Protein AF-A0A3B5LLH4-F1 (afdb_monomer_lite)

InterPro domains:
  IPR000922 D-galactoside/L-rhamnose binding SUEL lectin domain [PF02140] (5-72)
  IPR043159 D-galactoside/L-rhamnose binding SUEL lectin domain superfamily [G3DSA:2.60.120.740] (3-84)

pLDDT: mean 70.05, std 15.38, range [32.75, 85.44]

Secondary structure (DSSP, 8-state):
-------EEEEEEEESSSSTT-TTS-GGGG---SEEEE-THHHHHHTT-S-------HHHH--S-TTS-----SSS---TT-EEEEEE---

Sequence (91 aa):
VFDSDIFVISATYGRSNRMTCSVGIPAEQTKNTDCATKAESVFQKCEGRSTCNVFASSSVFGDPCVGTYKSVVNKYFVYKYFCLVIYQLFL

Foldseek 3Di:
DDLQAWDFPWKKKFAQAQPVQCVVPDSVLSVDNQQIDTLVVCCVQRGGHSDGDDDRFCVRRNGSDVPRDQDDDDPGRDRSRIDMDTDTDDD

Organism: NCBI:txid32473

Structure (mmCIF, N/CA/C/O backbone):
data_AF-A0A3B5LLH4-F1
#
_entry.id   AF-A0A3B5LLH4-F1
#
loop_
_atom_site.group_PDB
_atom_site.id
_atom_site.type_symbol
_atom_site.label_atom_id
_atom_site.label_alt_id
_atom_site.label_comp_id
_atom_site.label_asym_id
_atom_site.label_entity_id
_atom_site.label_seq_id
_atom_site.pdbx_PDB_ins_code
_atom_site.Cartn_x
_atom_site.Cartn_y
_atom_site.Cartn_z
_atom_site.occupancy
_atom_site.B_iso_or_equiv
_atom_site.auth_seq_id
_atom_site.auth_comp_id
_atom_site.auth_asym_id
_atom_site.auth_atom_id
_atom_site.pdbx_PDB_model_num
ATOM 1 N N . VAL A 1 1 ? -12.625 -2.875 30.568 1.00 43.84 1 VAL A N 1
ATOM 2 C CA . VAL A 1 1 ? -12.812 -3.412 29.205 1.00 43.84 1 VAL A CA 1
ATOM 3 C C . VAL A 1 1 ? -12.561 -2.247 28.272 1.00 43.84 1 VAL A C 1
ATOM 5 O O . VAL A 1 1 ? -13.432 -1.401 28.153 1.00 43.84 1 VAL A O 1
ATOM 8 N N . PHE A 1 2 ? -11.333 -2.102 27.781 1.00 50.78 2 PHE A N 1
ATOM 9 C CA . PHE A 1 2 ? -11.015 -1.121 26.745 1.00 50.78 2 PHE A CA 1
ATOM 10 C C . PHE A 1 2 ? -10.961 -1.933 25.460 1.00 50.78 2 PHE A C 1
ATOM 12 O O . PHE A 1 2 ? -10.045 -2.740 25.301 1.00 50.78 2 PHE A O 1
ATOM 19 N N . ASP A 1 3 ? -12.002 -1.841 24.636 1.00 55.94 3 ASP A N 1
ATOM 20 C CA . ASP A 1 3 ? -11.940 -2.394 23.287 1.00 55.94 3 ASP A CA 1
ATOM 21 C C . ASP A 1 3 ? -10.853 -1.588 22.572 1.00 55.94 3 ASP A C 1
ATOM 23 O O . ASP A 1 3 ? -10.907 -0.360 22.507 1.00 55.94 3 ASP A O 1
ATOM 27 N N . SER A 1 4 ? -9.774 -2.257 22.177 1.00 58.19 4 SER A N 1
ATOM 28 C CA . SER A 1 4 ? -8.686 -1.651 21.418 1.00 58.19 4 SER A CA 1
ATOM 29 C C . SER A 1 4 ? -9.166 -1.453 19.987 1.00 58.19 4 SER A C 1
ATOM 31 O O . SER A 1 4 ? -8.790 -2.210 19.093 1.00 58.19 4 SER A O 1
ATOM 33 N N . ASP A 1 5 ? -10.059 -0.489 19.801 1.00 74.75 5 ASP A N 1
ATOM 34 C CA . ASP A 1 5 ? -10.670 -0.175 18.522 1.00 74.75 5 ASP A CA 1
ATOM 35 C C . ASP A 1 5 ? -9.598 0.290 17.529 1.00 74.75 5 ASP A C 1
ATOM 37 O O . ASP A 1 5 ? -8.808 1.200 17.793 1.00 74.75 5 ASP A O 1
ATOM 41 N N . ILE A 1 6 ? -9.536 -0.363 16.368 1.00 77.00 6 ILE A N 1
ATOM 42 C CA . ILE A 1 6 ? -8.666 0.052 15.272 1.00 77.00 6 ILE A CA 1
ATOM 43 C C . ILE A 1 6 ? -9.208 1.370 14.715 1.00 77.00 6 ILE A C 1
ATOM 45 O O . ILE A 1 6 ? -10.326 1.420 14.202 1.00 77.00 6 ILE A O 1
ATOM 49 N N . PHE A 1 7 ? -8.376 2.408 14.769 1.00 80.38 7 PHE A N 1
ATOM 50 C CA . PHE A 1 7 ? -8.619 3.687 14.110 1.00 80.38 7 PHE A CA 1
ATOM 51 C C . PHE A 1 7 ? -7.735 3.799 12.865 1.00 80.38 7 PHE A C 1
ATOM 53 O O . PHE A 1 7 ? -6.503 3.826 12.966 1.00 80.38 7 PHE A O 1
ATOM 60 N N . VAL A 1 8 ? -8.344 3.828 11.681 1.00 79.75 8 VAL A N 1
ATOM 61 C CA . VAL A 1 8 ? -7.639 3.860 10.396 1.00 79.75 8 VAL A CA 1
ATOM 62 C C . VAL A 1 8 ? -7.470 5.310 9.945 1.00 79.75 8 VAL A C 1
ATOM 64 O O . VAL A 1 8 ? -8.372 5.900 9.360 1.00 79.75 8 VAL A O 1
ATOM 67 N N . ILE A 1 9 ? -6.277 5.882 10.136 1.00 82.62 9 ILE A N 1
ATOM 68 C CA . ILE A 1 9 ? -5.975 7.241 9.642 1.00 82.62 9 ILE A CA 1
ATOM 6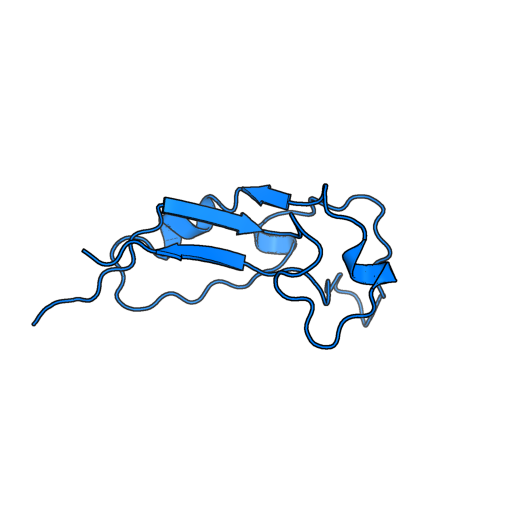9 C C . ILE A 1 9 ? -5.813 7.237 8.121 1.00 82.62 9 ILE A C 1
ATOM 71 O O . ILE A 1 9 ? -6.329 8.086 7.397 1.00 82.62 9 ILE A O 1
ATOM 75 N N . SER A 1 10 ? -5.026 6.288 7.626 1.00 80.50 10 SER A N 1
ATOM 76 C CA . SER A 1 10 ? -4.841 6.068 6.201 1.00 80.50 10 SER A CA 1
ATOM 77 C C . SER A 1 10 ? -4.349 4.652 5.959 1.00 80.50 10 SER A C 1
ATOM 79 O O . SER A 1 10 ? -3.710 4.032 6.815 1.00 80.50 10 SER A O 1
ATOM 81 N N . ALA A 1 11 ? -4.657 4.148 4.771 1.00 82.94 11 ALA A N 1
ATOM 82 C CA . ALA A 1 11 ? -4.173 2.870 4.305 1.00 82.94 11 ALA A CA 1
ATOM 83 C C . ALA A 1 11 ? -3.713 3.008 2.857 1.00 82.94 11 ALA A C 1
ATOM 85 O O . ALA A 1 11 ? -4.385 3.639 2.035 1.00 82.94 11 ALA A O 1
ATOM 86 N N . THR A 1 12 ? -2.562 2.422 2.542 1.00 83.50 12 THR A N 1
ATOM 87 C CA . THR A 1 12 ? -2.032 2.392 1.176 1.00 83.50 12 THR A CA 1
ATOM 88 C C . THR A 1 12 ? -1.758 0.961 0.755 1.00 83.50 12 THR A C 1
ATOM 90 O O . THR A 1 12 ? -1.281 0.147 1.547 1.00 83.50 12 THR A O 1
ATOM 93 N N . TYR A 1 13 ? -2.093 0.656 -0.495 1.00 82.56 13 TYR A N 1
ATOM 94 C CA . TYR A 1 13 ? -1.803 -0.614 -1.137 1.00 82.56 13 TYR A CA 1
ATOM 95 C C . TYR A 1 13 ? -0.786 -0.384 -2.246 1.00 82.56 13 TYR A C 1
ATOM 97 O O . TYR A 1 13 ? -1.017 0.423 -3.149 1.00 82.56 13 TYR A O 1
ATOM 105 N N . GLY A 1 14 ? 0.345 -1.081 -2.168 1.00 80.62 14 GLY A N 1
ATOM 106 C CA . GLY A 1 14 ? 1.407 -0.967 -3.155 1.00 80.62 14 GLY A CA 1
ATOM 107 C C . GLY A 1 14 ? 2.794 -0.852 -2.530 1.00 80.62 14 GLY A C 1
ATOM 108 O O . GLY A 1 14 ? 3.107 -1.512 -1.538 1.00 80.62 14 GLY A O 1
ATOM 109 N N . ARG A 1 15 ? 3.623 -0.007 -3.136 1.00 82.81 15 ARG A N 1
ATOM 110 C CA . ARG A 1 15 ? 4.972 0.380 -2.748 1.00 82.81 15 ARG A CA 1
ATOM 111 C C . ARG A 1 15 ? 5.162 1.882 -2.977 1.00 82.81 15 ARG A C 1
ATOM 113 O O . ARG A 1 15 ? 5.239 2.326 -4.114 1.00 82.81 15 ARG A O 1
ATOM 120 N N . SER A 1 16 ? 5.291 2.628 -1.881 1.00 83.50 16 SER A N 1
ATOM 121 C CA . SER A 1 16 ? 5.628 4.062 -1.867 1.00 83.50 16 SER A CA 1
ATOM 122 C C . SER A 1 16 ? 7.103 4.336 -1.545 1.00 83.50 16 SER A C 1
ATOM 124 O O . SER A 1 16 ? 7.578 5.459 -1.675 1.00 83.50 16 SER A O 1
ATOM 126 N N . ASN A 1 17 ? 7.850 3.321 -1.094 1.00 83.75 17 ASN A N 1
ATOM 127 C CA . ASN A 1 17 ? 9.279 3.422 -0.806 1.00 83.75 17 ASN A CA 1
ATOM 128 C C . ASN A 1 17 ? 9.980 2.048 -0.922 1.00 83.75 17 ASN A C 1
ATOM 130 O O . ASN A 1 17 ? 9.343 0.993 -1.007 1.00 83.75 17 ASN A O 1
ATOM 134 N N . ARG A 1 18 ? 11.318 2.044 -0.922 1.00 81.62 18 ARG A N 1
ATOM 135 C CA . ARG A 1 18 ? 12.118 0.822 -1.137 1.00 81.62 18 ARG A CA 1
ATOM 136 C C . ARG A 1 18 ? 12.279 -0.071 0.094 1.00 81.62 18 ARG A C 1
ATOM 138 O O . ARG A 1 18 ? 12.748 -1.196 -0.044 1.00 81.62 18 ARG A O 1
ATOM 145 N N . MET A 1 19 ? 11.953 0.432 1.281 1.00 82.38 19 MET A N 1
ATOM 146 C CA . MET A 1 19 ? 12.319 -0.173 2.567 1.00 82.38 19 MET A CA 1
ATOM 147 C C . MET A 1 19 ? 11.139 -0.872 3.244 1.00 82.38 19 MET A C 1
ATOM 149 O O . MET A 1 19 ? 11.288 -1.914 3.874 1.00 82.38 19 MET A O 1
ATOM 153 N N . THR A 1 20 ? 9.938 -0.331 3.081 1.00 79.94 20 THR A N 1
ATOM 154 C CA . THR A 1 20 ? 8.713 -0.926 3.592 1.00 79.94 20 THR A CA 1
ATOM 155 C C . THR A 1 20 ? 8.456 -2.248 2.878 1.00 79.94 20 THR A C 1
ATOM 157 O O . THR A 1 20 ? 8.445 -2.321 1.643 1.00 79.94 20 THR A O 1
ATOM 160 N N . CYS A 1 21 ? 8.284 -3.303 3.679 1.00 75.19 21 CYS A N 1
ATOM 161 C CA . CYS A 1 21 ? 8.046 -4.673 3.229 1.00 75.19 21 CYS A CA 1
ATOM 162 C C . CYS A 1 21 ? 9.031 -5.104 2.121 1.00 75.19 21 CYS A C 1
ATOM 164 O O . CYS A 1 21 ? 8.629 -5.571 1.055 1.00 75.19 21 CYS A O 1
ATOM 166 N N . SER A 1 22 ? 10.329 -4.859 2.345 1.00 76.94 22 SER A N 1
ATOM 167 C CA . SER A 1 22 ? 11.427 -5.236 1.440 1.00 76.94 22 SER A CA 1
ATOM 168 C C . SER A 1 22 ? 12.268 -6.416 1.938 1.00 76.94 22 SER A C 1
ATOM 170 O O . SER A 1 22 ? 13.139 -6.895 1.213 1.00 76.94 22 SER A O 1
ATOM 172 N N . VAL A 1 23 ? 12.022 -6.901 3.160 1.00 81.06 23 VAL A N 1
ATOM 173 C CA . VAL A 1 23 ? 12.769 -8.018 3.756 1.00 81.06 23 VAL A CA 1
ATOM 174 C C . VAL A 1 23 ? 12.622 -9.261 2.876 1.00 81.06 23 VAL A C 1
ATOM 176 O O . VAL A 1 23 ? 11.512 -9.705 2.594 1.00 81.06 23 VAL A O 1
ATOM 179 N N . GLY A 1 24 ? 13.750 -9.813 2.419 1.00 76.44 24 GLY A N 1
ATOM 180 C CA . GLY A 1 24 ? 13.775 -10.976 1.526 1.00 76.44 24 GLY A CA 1
ATOM 181 C C . GLY A 1 24 ? 13.407 -10.681 0.064 1.00 76.44 24 GLY A C 1
ATOM 182 O O . GLY A 1 24 ? 13.234 -11.622 -0.712 1.00 76.44 24 GLY A O 1
ATOM 183 N N . ILE A 1 25 ? 13.294 -9.405 -0.329 1.00 75.81 25 ILE A N 1
ATOM 184 C CA . ILE A 1 25 ? 12.993 -8.981 -1.703 1.00 75.81 25 ILE A CA 1
ATOM 185 C C . ILE A 1 25 ? 14.242 -8.354 -2.352 1.00 75.81 25 ILE A C 1
ATOM 187 O O . ILE A 1 25 ? 14.862 -7.474 -1.753 1.00 75.81 25 ILE A O 1
ATOM 191 N N . PRO A 1 26 ? 14.621 -8.759 -3.582 1.00 79.62 26 PRO A N 1
ATOM 192 C CA . PRO A 1 26 ? 15.733 -8.146 -4.309 1.00 79.62 26 PRO A CA 1
ATOM 193 C C . PRO A 1 26 ? 15.532 -6.643 -4.546 1.00 79.62 26 PRO A C 1
ATOM 195 O O . PRO A 1 26 ? 14.429 -6.208 -4.879 1.00 79.62 26 PRO A O 1
ATOM 198 N N . ALA A 1 27 ? 16.613 -5.860 -4.467 1.00 78.88 27 ALA A N 1
ATOM 199 C CA . ALA A 1 27 ? 16.570 -4.399 -4.607 1.00 78.88 27 ALA A CA 1
ATOM 200 C C . ALA A 1 27 ? 15.971 -3.918 -5.945 1.00 78.88 27 ALA A C 1
ATOM 202 O O . ALA A 1 27 ? 15.259 -2.916 -5.985 1.00 78.88 27 ALA A O 1
ATOM 203 N N . GLU A 1 28 ? 16.180 -4.663 -7.033 1.00 77.06 28 GLU A N 1
ATOM 204 C CA . GLU A 1 28 ? 15.581 -4.344 -8.337 1.00 77.06 28 GLU A CA 1
ATOM 205 C C . GLU A 1 28 ? 14.047 -4.432 -8.318 1.00 77.06 28 GLU A C 1
ATOM 207 O O . GLU A 1 28 ? 13.370 -3.664 -8.996 1.00 77.06 28 GLU A O 1
ATOM 212 N N . GLN A 1 29 ? 13.479 -5.314 -7.489 1.00 72.00 29 GLN A N 1
ATOM 213 C CA . GLN A 1 29 ? 12.027 -5.465 -7.346 1.00 72.00 29 GLN A CA 1
ATOM 214 C C . GLN A 1 29 ? 11.415 -4.443 -6.378 1.00 72.00 29 GLN A C 1
ATOM 216 O O . GLN A 1 29 ? 10.199 -4.262 -6.369 1.00 72.00 29 GLN A O 1
ATOM 221 N N . THR A 1 30 ? 12.229 -3.743 -5.580 1.00 75.56 30 THR A N 1
ATOM 222 C CA . THR A 1 30 ? 11.770 -2.661 -4.693 1.00 75.56 30 THR A CA 1
ATOM 223 C C . THR A 1 30 ? 12.011 -1.270 -5.273 1.00 75.56 30 THR A C 1
ATOM 225 O O . THR A 1 30 ? 11.661 -0.277 -4.640 1.00 75.56 30 THR A O 1
ATOM 228 N N . LYS A 1 31 ? 12.574 -1.179 -6.486 1.00 78.50 31 LYS A N 1
ATOM 229 C CA . LYS A 1 31 ? 12.967 0.078 -7.132 1.00 78.50 31 LYS A CA 1
ATOM 230 C C . LYS A 1 31 ? 11.788 0.980 -7.495 1.00 78.50 31 LYS A C 1
ATOM 232 O O . LYS A 1 31 ? 11.933 2.196 -7.385 1.00 78.50 31 LYS A O 1
ATOM 237 N N . ASN A 1 32 ? 10.664 0.398 -7.920 1.00 77.50 32 ASN A N 1
ATOM 238 C CA . ASN A 1 32 ? 9.464 1.147 -8.286 1.00 77.50 32 ASN A CA 1
ATOM 239 C C . ASN A 1 32 ? 8.715 1.601 -7.024 1.00 77.50 32 ASN A C 1
ATOM 241 O O . ASN A 1 32 ? 8.062 0.796 -6.361 1.00 77.50 32 ASN A O 1
ATOM 245 N N . THR A 1 33 ? 8.849 2.882 -6.692 1.00 82.00 33 THR A N 1
ATOM 246 C CA . THR A 1 33 ? 8.212 3.520 -5.532 1.00 82.00 33 THR A CA 1
ATOM 247 C C . THR A 1 33 ? 7.015 4.388 -5.903 1.00 82.00 33 THR A C 1
ATOM 249 O O . THR A 1 33 ? 6.310 4.842 -5.012 1.00 82.00 33 THR A O 1
ATOM 252 N N . ASP A 1 34 ? 6.752 4.581 -7.195 1.00 83.12 34 ASP A N 1
ATOM 253 C CA . ASP A 1 34 ? 5.610 5.354 -7.701 1.00 83.12 34 ASP A CA 1
ATOM 254 C C . ASP A 1 34 ? 4.419 4.434 -7.981 1.00 83.12 34 ASP A C 1
ATOM 256 O O . ASP A 1 34 ? 3.692 4.574 -8.960 1.00 83.12 34 ASP A O 1
ATOM 260 N N . CYS A 1 35 ? 4.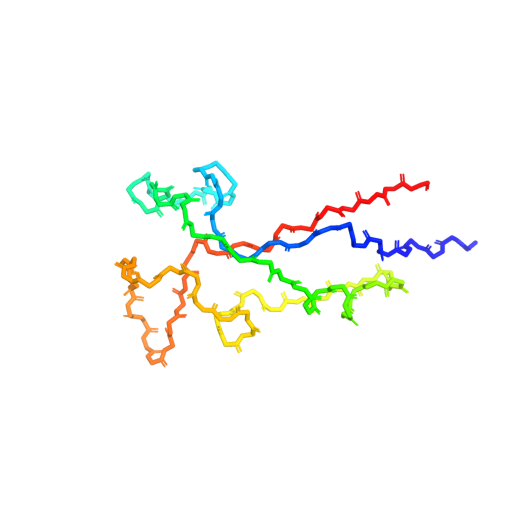243 3.432 -7.122 1.00 81.25 35 CYS A N 1
ATOM 261 C CA . CYS A 1 35 ? 3.223 2.417 -7.278 1.00 81.25 35 CYS A CA 1
ATOM 262 C C . CYS A 1 35 ? 2.488 2.204 -5.963 1.00 81.25 35 CYS A C 1
ATOM 264 O O . CYS A 1 35 ? 2.595 1.167 -5.318 1.00 81.25 35 CYS A O 1
ATOM 266 N N . ALA A 1 36 ? 1.717 3.191 -5.539 1.00 83.06 36 ALA A N 1
ATOM 267 C CA . ALA A 1 36 ? 0.829 3.041 -4.402 1.00 83.06 36 ALA A CA 1
ATOM 268 C C . ALA A 1 36 ? -0.519 3.674 -4.720 1.00 83.06 36 ALA A C 1
ATOM 270 O O . ALA A 1 36 ? -0.592 4.724 -5.351 1.00 83.06 36 ALA A O 1
ATOM 271 N N . THR A 1 37 ? -1.587 3.034 -4.258 1.00 84.94 37 THR A N 1
ATOM 272 C CA . THR A 1 37 ? -2.937 3.593 -4.276 1.00 84.94 37 THR A CA 1
ATOM 273 C C . THR A 1 37 ? -3.499 3.648 -2.863 1.00 84.94 37 THR A C 1
ATOM 275 O O . THR A 1 37 ? -3.052 2.924 -1.966 1.00 84.94 37 THR A O 1
ATOM 278 N N . LYS A 1 38 ? -4.486 4.518 -2.650 1.00 85.31 38 LYS A N 1
ATOM 279 C CA . LYS A 1 38 ? -5.222 4.575 -1.388 1.00 85.31 38 LYS A CA 1
ATOM 280 C C . LYS A 1 38 ? -6.087 3.326 -1.252 1.00 85.31 38 LYS A C 1
ATOM 282 O O . LYS A 1 38 ? -6.818 2.952 -2.162 1.00 85.31 38 LYS A O 1
ATOM 287 N N . ALA A 1 39 ? -6.012 2.692 -0.091 1.00 85.44 39 ALA A N 1
ATOM 288 C CA . ALA A 1 39 ? -6.758 1.491 0.248 1.00 85.44 39 ALA A CA 1
ATOM 289 C C . ALA A 1 39 ? -8.003 1.856 1.075 1.00 85.44 39 ALA A C 1
ATOM 291 O O . ALA A 1 39 ? -8.157 1.417 2.212 1.00 85.44 39 ALA A O 1
ATOM 292 N N . GLU A 1 40 ? -8.889 2.689 0.521 1.00 83.19 40 GLU A N 1
ATOM 293 C CA . GLU A 1 40 ? -10.030 3.279 1.250 1.00 83.19 40 GLU A CA 1
ATOM 294 C C . GLU A 1 40 ? -10.992 2.229 1.829 1.00 83.19 40 GLU A C 1
ATOM 296 O O . GLU A 1 40 ? -11.547 2.411 2.911 1.00 83.19 40 GLU A O 1
ATOM 301 N N . SER A 1 41 ? -11.117 1.068 1.179 1.00 83.31 41 SER A N 1
ATOM 302 C CA . SER A 1 41 ? -11.935 -0.045 1.674 1.00 83.31 41 SER A CA 1
ATOM 303 C C . SER A 1 41 ? -11.430 -0.654 2.991 1.00 83.31 41 SER A C 1
ATOM 305 O O . SER A 1 41 ? -12.145 -1.441 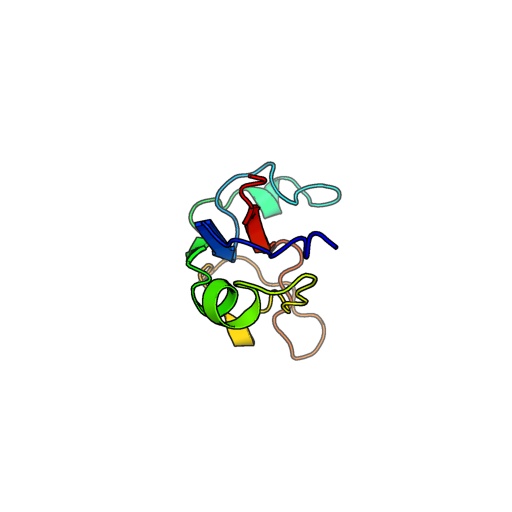3.605 1.00 83.31 41 SER A O 1
ATOM 307 N N . VAL A 1 42 ? -10.206 -0.335 3.430 1.00 84.56 42 VAL A N 1
ATOM 308 C CA . VAL A 1 42 ? -9.676 -0.757 4.739 1.00 84.56 42 VAL A CA 1
ATOM 309 C C . VAL A 1 42 ? -10.389 -0.033 5.867 1.00 84.56 42 VAL A C 1
ATOM 311 O O . VAL A 1 42 ? -10.756 -0.684 6.838 1.00 84.56 42 VAL A O 1
ATOM 314 N N . PHE A 1 43 ? -10.654 1.268 5.714 1.00 84.25 43 PHE A N 1
ATOM 315 C CA . PHE A 1 43 ? -11.410 2.041 6.699 1.00 84.25 43 PHE A CA 1
ATOM 316 C C . PHE A 1 43 ? -12.771 1.382 6.950 1.00 84.25 43 PHE A C 1
ATOM 318 O O . PHE A 1 43 ? -13.076 0.973 8.062 1.00 84.25 43 PHE A O 1
ATOM 325 N N . GLN A 1 44 ? -13.524 1.106 5.882 1.00 85.06 44 GLN A N 1
ATOM 326 C CA . GLN A 1 44 ? -14.837 0.454 5.981 1.00 85.06 44 GLN A CA 1
ATOM 327 C C . GLN A 1 44 ? -14.805 -0.940 6.632 1.00 85.06 44 GLN A C 1
ATOM 329 O O . GLN A 1 44 ? -15.818 -1.399 7.155 1.00 85.06 44 GLN A O 1
ATOM 334 N N . LYS A 1 45 ? -13.672 -1.648 6.563 1.00 82.88 45 LYS A N 1
ATOM 335 C CA . LYS A 1 45 ? -13.541 -3.017 7.081 1.00 82.88 45 LYS A CA 1
ATOM 336 C C . LYS A 1 45 ? -12.996 -3.081 8.501 1.00 82.88 45 LYS A C 1
ATOM 338 O O . LYS A 1 45 ? -13.321 -4.037 9.202 1.00 82.88 45 LYS A O 1
ATOM 343 N N . CYS A 1 46 ? -12.157 -2.126 8.888 1.00 84.62 46 CYS A N 1
ATOM 344 C CA . CYS A 1 46 ? -11.360 -2.209 10.106 1.00 84.62 46 CYS A CA 1
ATOM 345 C C . CYS A 1 46 ? -11.718 -1.164 11.156 1.00 84.62 46 CYS A C 1
ATOM 347 O O . CYS A 1 46 ? -11.457 -1.421 12.325 1.00 84.62 46 CYS A O 1
ATOM 349 N N . GLU A 1 47 ? -12.300 -0.032 10.765 1.00 83.94 47 GLU A N 1
ATOM 350 C CA . GLU A 1 47 ? -12.642 1.043 11.695 1.00 83.94 47 GLU A CA 1
ATOM 351 C C . GLU A 1 47 ? -13.558 0.538 12.821 1.00 83.94 47 GLU A C 1
ATOM 353 O O . GLU A 1 47 ? -14.567 -0.124 12.558 1.00 83.94 47 GLU A O 1
ATOM 358 N N . GLY A 1 48 ? -13.195 0.831 14.074 1.00 79.69 48 GLY A N 1
ATOM 359 C CA . GLY A 1 48 ? -13.984 0.462 15.254 1.00 79.69 48 GLY A CA 1
ATOM 360 C C . GLY A 1 48 ? -14.018 -1.040 15.554 1.00 79.69 48 GLY A C 1
ATOM 361 O O . GLY A 1 48 ? -14.928 -1.510 16.232 1.00 79.69 48 GLY A O 1
ATOM 362 N N . ARG A 1 49 ? -13.087 -1.826 14.997 1.00 81.62 49 ARG A N 1
ATOM 363 C CA . ARG A 1 49 ? -12.938 -3.254 15.319 1.00 81.62 49 ARG A CA 1
ATOM 364 C C . ARG A 1 49 ? -11.688 -3.485 16.148 1.00 81.62 49 ARG A C 1
ATOM 366 O O . ARG A 1 49 ? -10.649 -2.925 15.834 1.00 81.62 49 ARG A O 1
ATOM 373 N N . SER A 1 50 ? -11.734 -4.419 17.090 1.00 79.94 50 SER A N 1
ATOM 374 C CA . SER A 1 50 ? -10.557 -4.842 17.864 1.00 79.94 50 SER A CA 1
ATOM 375 C C . SER A 1 50 ? -9.567 -5.706 17.076 1.00 79.94 50 SER A C 1
ATOM 377 O O . SER A 1 50 ? -8.405 -5.854 17.453 1.00 79.94 50 SER A O 1
ATOM 379 N N . THR A 1 51 ? -9.992 -6.306 15.963 1.00 78.06 51 THR A N 1
ATOM 380 C CA . THR A 1 51 ? -9.119 -7.051 15.045 1.00 78.06 51 THR A CA 1
ATOM 381 C C . THR A 1 51 ? -9.672 -6.971 13.626 1.00 78.06 51 THR A C 1
ATOM 383 O O . THR A 1 51 ? -10.876 -7.127 13.409 1.00 78.06 51 THR A O 1
ATOM 386 N N . CYS A 1 52 ? -8.797 -6.762 12.639 1.00 80.88 52 CYS A N 1
ATOM 387 C CA . CYS A 1 52 ? -9.180 -6.699 11.234 1.00 80.88 52 CYS A CA 1
ATOM 388 C C . CYS A 1 52 ? -8.220 -7.490 10.346 1.00 80.88 52 CYS A C 1
ATOM 390 O O . CYS A 1 52 ? -7.009 -7.295 10.397 1.00 80.88 52 CYS A O 1
ATOM 392 N N . ASN A 1 53 ? -8.781 -8.339 9.483 1.00 78.31 53 ASN A N 1
ATOM 393 C CA . ASN A 1 53 ? -8.035 -9.087 8.478 1.00 78.31 53 ASN A CA 1
ATOM 394 C C . ASN A 1 53 ? -8.431 -8.598 7.085 1.00 78.31 53 ASN A C 1
ATOM 396 O O . ASN A 1 53 ? -9.586 -8.732 6.675 1.00 78.31 53 ASN A O 1
ATOM 400 N N . VAL A 1 54 ? -7.466 -8.055 6.342 1.00 78.25 54 VAL A N 1
ATOM 401 C CA . VAL A 1 54 ? -7.682 -7.578 4.974 1.00 78.25 54 VAL A CA 1
ATOM 402 C C . VAL A 1 54 ? -6.683 -8.233 4.034 1.00 78.25 54 VAL A C 1
ATOM 404 O O . VAL A 1 54 ? -5.473 -8.152 4.229 1.00 78.25 54 VAL A O 1
ATOM 407 N N . PHE A 1 55 ? -7.195 -8.871 2.984 1.00 76.81 55 PHE A N 1
ATOM 408 C CA . PHE A 1 55 ? -6.360 -9.476 1.954 1.00 76.81 55 PHE A CA 1
ATOM 409 C C . PHE A 1 55 ? -5.776 -8.403 1.033 1.00 76.81 55 PHE A C 1
ATOM 411 O O . PHE A 1 55 ? -6.490 -7.797 0.233 1.00 76.81 55 PHE A O 1
ATOM 418 N N . ALA A 1 56 ? -4.462 -8.206 1.124 1.00 73.69 56 ALA A N 1
ATOM 419 C CA . ALA A 1 56 ? -3.691 -7.304 0.274 1.00 73.69 56 ALA A CA 1
ATOM 420 C C . ALA A 1 56 ? -3.528 -7.882 -1.146 1.00 73.69 56 ALA A C 1
ATOM 422 O O . ALA A 1 56 ? -2.477 -8.407 -1.508 1.00 73.69 56 ALA A O 1
ATOM 423 N N . SER A 1 57 ? -4.578 -7.795 -1.966 1.00 74.50 57 SER A N 1
ATOM 424 C CA . SER A 1 57 ? -4.581 -8.308 -3.343 1.00 74.50 57 SER A CA 1
ATOM 425 C C . SER A 1 57 ? -5.080 -7.276 -4.351 1.00 74.50 57 SER A C 1
ATOM 427 O O . SER A 1 57 ? -5.935 -6.444 -4.040 1.00 74.50 57 SER A O 1
ATOM 429 N N . SER A 1 58 ? -4.591 -7.367 -5.589 1.00 74.12 58 SER A N 1
ATOM 430 C CA . SER A 1 58 ? -4.982 -6.447 -6.663 1.00 74.12 58 SER A CA 1
ATOM 431 C C . SER A 1 58 ? -6.430 -6.641 -7.103 1.00 74.12 58 SER A C 1
ATOM 433 O O . SER A 1 58 ? -7.026 -5.737 -7.671 1.00 74.12 58 SER A O 1
ATOM 435 N N . SER A 1 59 ? -7.029 -7.793 -6.797 1.00 74.25 59 SER A N 1
ATOM 436 C CA . SER A 1 59 ? -8.466 -8.018 -6.969 1.00 74.25 59 SER A CA 1
ATOM 437 C C . SER A 1 59 ? -9.315 -7.185 -6.002 1.00 74.25 59 SER A C 1
ATOM 439 O O . SER A 1 59 ? -10.474 -6.926 -6.299 1.00 74.25 59 SER A O 1
ATOM 441 N N . VAL A 1 60 ? -8.756 -6.779 -4.854 1.00 77.25 60 VAL A N 1
ATOM 442 C CA . VAL A 1 60 ? -9.451 -5.977 -3.832 1.00 77.25 60 VAL A CA 1
ATOM 443 C C . VAL A 1 60 ? -9.177 -4.485 -4.013 1.00 77.25 60 VAL A C 1
ATOM 445 O O . VAL A 1 60 ? -10.099 -3.685 -3.907 1.00 77.25 60 VAL A O 1
ATOM 448 N N . PHE A 1 61 ? -7.926 -4.110 -4.290 1.00 79.94 61 PHE A N 1
ATOM 449 C CA . PHE A 1 61 ? -7.483 -2.708 -4.307 1.00 79.94 61 PHE A CA 1
ATOM 450 C C . PHE A 1 61 ? -7.154 -2.161 -5.703 1.00 79.94 61 PHE A C 1
ATOM 452 O O . PHE A 1 61 ? -6.800 -0.991 -5.837 1.00 79.94 61 PHE A O 1
ATOM 459 N N . GLY A 1 62 ? -7.248 -2.992 -6.741 1.00 76.75 62 GLY A N 1
ATOM 460 C CA . GLY A 1 62 ? -6.748 -2.668 -8.073 1.00 76.75 62 GLY A CA 1
ATOM 461 C C . GLY A 1 62 ? -5.230 -2.829 -8.198 1.00 76.75 62 GLY A C 1
ATOM 462 O O . GLY A 1 62 ? -4.530 -3.204 -7.254 1.00 76.75 62 GLY A O 1
ATOM 463 N N . ASP A 1 63 ? -4.716 -2.569 -9.398 1.00 76.00 63 ASP A N 1
ATOM 464 C CA . ASP A 1 63 ? -3.287 -2.627 -9.713 1.00 76.00 63 ASP A CA 1
ATOM 465 C C . ASP A 1 63 ? -2.714 -1.218 -9.941 1.00 76.00 63 ASP A C 1
ATOM 467 O O . ASP A 1 63 ? -2.868 -0.677 -11.037 1.00 76.00 63 ASP A O 1
ATOM 471 N N . PRO A 1 64 ? -2.033 -0.621 -8.945 1.00 73.44 64 PRO A N 1
ATOM 472 C CA . PRO A 1 64 ? -1.352 0.661 -9.125 1.00 73.44 64 PRO A CA 1
ATOM 473 C C . PRO A 1 64 ? -0.043 0.561 -9.937 1.00 73.44 64 PRO A C 1
ATOM 475 O O . PRO A 1 64 ? 0.514 1.585 -10.313 1.00 73.44 64 PRO A O 1
ATOM 478 N N . CYS A 1 65 ? 0.463 -0.649 -10.213 1.00 74.00 65 CYS A N 1
ATOM 479 C CA . CYS A 1 65 ? 1.752 -0.936 -10.866 1.00 74.00 65 CYS A CA 1
ATOM 480 C C . CYS A 1 65 ? 1.551 -1.432 -12.304 1.00 74.00 65 CYS A C 1
ATOM 482 O O . CYS A 1 65 ? 2.017 -2.519 -12.677 1.00 74.00 65 CYS A O 1
ATOM 484 N N . VAL A 1 66 ? 0.865 -0.664 -13.146 1.00 63.66 66 VAL A N 1
ATOM 485 C CA . VAL A 1 66 ? 0.696 -1.069 -14.546 1.00 63.66 66 VAL A CA 1
ATOM 486 C C . VAL A 1 66 ? 2.072 -1.069 -15.231 1.00 63.66 66 VAL A C 1
ATOM 488 O O . VAL A 1 66 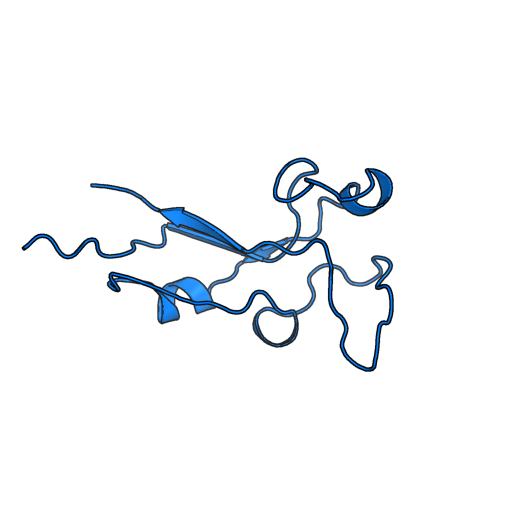? 2.682 -0.021 -15.414 1.00 63.66 66 VAL A O 1
ATOM 491 N N . GLY A 1 67 ? 2.589 -2.255 -15.574 1.00 56.16 67 GLY A N 1
ATOM 492 C CA . GLY A 1 67 ? 3.886 -2.425 -16.249 1.00 56.16 67 GLY A CA 1
ATOM 493 C C . GLY A 1 67 ? 5.061 -2.885 -15.371 1.00 56.16 67 GLY A C 1
ATOM 494 O O . GLY A 1 67 ? 6.139 -3.139 -15.905 1.00 56.16 67 GLY A O 1
ATOM 495 N N . THR A 1 68 ? 4.888 -3.066 -14.056 1.00 58.19 68 THR A N 1
ATOM 496 C CA . THR A 1 68 ? 5.935 -3.679 -13.212 1.00 58.19 68 THR A CA 1
ATOM 497 C C . THR A 1 68 ? 5.965 -5.194 -13.437 1.00 58.19 68 THR A C 1
ATOM 499 O O . THR A 1 68 ? 4.912 -5.820 -13.539 1.00 58.19 68 THR A O 1
ATOM 502 N N . TYR A 1 69 ? 7.154 -5.805 -13.518 1.00 50.38 69 TYR A N 1
ATOM 503 C CA . TYR A 1 69 ? 7.313 -7.236 -13.816 1.00 50.38 69 TYR A CA 1
ATOM 504 C C . TYR A 1 69 ? 6.548 -8.097 -12.791 1.00 50.38 69 TYR A C 1
ATOM 506 O O . TYR A 1 69 ? 6.888 -8.131 -11.605 1.00 50.38 69 TYR A O 1
ATOM 514 N N . LYS A 1 70 ? 5.483 -8.768 -13.245 1.00 51.03 70 LYS A N 1
ATOM 515 C CA . LYS A 1 70 ? 4.676 -9.695 -12.442 1.00 51.03 70 LYS A CA 1
ATOM 516 C C . LYS A 1 70 ? 5.172 -11.104 -12.742 1.00 51.03 70 LYS A C 1
ATOM 518 O O . LYS A 1 70 ? 4.948 -11.602 -13.842 1.00 51.03 70 LYS A O 1
ATOM 523 N N . SER A 1 71 ? 5.850 -11.755 -11.799 1.00 43.66 71 SER A N 1
ATOM 524 C CA . SER A 1 71 ? 6.181 -13.173 -11.970 1.00 43.66 71 SER A CA 1
ATOM 525 C C . SER A 1 71 ? 4.886 -13.982 -11.942 1.00 43.66 71 SER A C 1
ATOM 527 O O . SER A 1 71 ? 4.244 -14.111 -10.902 1.00 43.66 71 SER A O 1
ATOM 529 N N . VAL A 1 72 ? 4.480 -14.486 -13.107 1.00 37.41 72 VAL A N 1
ATOM 530 C CA . VAL A 1 72 ? 3.298 -15.334 -13.272 1.00 37.41 72 VAL A CA 1
ATOM 531 C C . VAL A 1 72 ? 3.570 -16.668 -12.586 1.00 37.41 72 VAL A C 1
ATOM 533 O O . VAL A 1 72 ? 4.323 -17.492 -13.094 1.00 37.41 72 VAL A O 1
ATOM 536 N N . VAL A 1 73 ? 2.943 -16.895 -11.435 1.00 36.97 73 VAL A N 1
ATOM 537 C CA . VAL A 1 73 ? 2.872 -18.221 -10.819 1.00 36.97 73 VAL A CA 1
ATOM 538 C C . VAL A 1 73 ? 1.396 -18.592 -10.775 1.00 36.97 73 VAL A C 1
ATOM 540 O O . VAL A 1 73 ? 0.670 -18.159 -9.892 1.00 36.97 73 VAL A O 1
ATOM 543 N N . ASN A 1 74 ? 0.955 -19.354 -11.781 1.00 33.50 74 ASN A N 1
ATOM 544 C CA . ASN A 1 74 ? -0.377 -19.962 -11.885 1.00 33.50 74 ASN A CA 1
ATOM 545 C C . ASN A 1 74 ? -1.563 -18.978 -11.829 1.00 33.50 74 ASN A C 1
ATOM 547 O O . ASN A 1 74 ? -2.125 -18.758 -10.769 1.00 33.50 74 ASN A O 1
ATOM 551 N N . LYS A 1 75 ? -1.992 -18.441 -12.983 1.00 34.22 75 LYS A N 1
ATOM 552 C CA . LYS A 1 75 ? -3.311 -17.793 -13.229 1.00 34.22 75 LYS A CA 1
ATOM 553 C C . LYS A 1 75 ? -3.798 -16.711 -12.238 1.00 34.22 75 LYS A C 1
ATOM 555 O O . LYS A 1 75 ? -4.930 -16.256 -12.360 1.00 34.22 75 LYS A O 1
ATOM 560 N N . TYR A 1 76 ? -2.950 -16.237 -11.334 1.00 32.75 76 TYR A N 1
ATOM 561 C CA . TYR A 1 76 ? -3.224 -15.138 -10.420 1.00 32.75 76 TYR A CA 1
ATOM 562 C C . TYR A 1 76 ? -1.997 -14.226 -10.399 1.00 32.75 76 TYR A C 1
ATOM 564 O O . TYR A 1 76 ? -0.868 -14.677 -10.203 1.00 32.75 76 TYR A O 1
ATOM 572 N N . PHE A 1 77 ? -2.198 -12.931 -10.644 1.00 39.84 77 PHE A N 1
ATOM 573 C CA . PHE A 1 77 ? -1.145 -11.933 -10.482 1.00 39.84 77 PHE A CA 1
ATOM 574 C C . PHE A 1 77 ? -0.881 -11.750 -8.984 1.00 39.84 77 PHE A C 1
ATOM 576 O O . PHE A 1 77 ? -1.563 -10.977 -8.317 1.00 39.84 77 PHE A O 1
ATOM 583 N N . VAL A 1 78 ? 0.077 -12.502 -8.440 1.00 38.66 78 VAL A N 1
ATOM 584 C CA . VAL A 1 78 ? 0.496 -12.371 -7.042 1.00 38.66 78 VAL A CA 1
ATOM 585 C C . VAL A 1 78 ? 1.746 -11.507 -6.999 1.00 38.66 78 VAL A C 1
ATOM 587 O O . VAL A 1 78 ? 2.838 -11.922 -7.384 1.00 38.66 78 VAL A O 1
ATOM 590 N N . TYR A 1 79 ? 1.594 -10.279 -6.529 1.00 49.03 79 TYR A N 1
ATOM 591 C CA . TYR A 1 79 ? 2.721 -9.396 -6.288 1.00 49.03 79 TYR A CA 1
ATOM 592 C C . TYR A 1 79 ? 3.364 -9.796 -4.973 1.00 49.03 79 TYR A C 1
ATOM 594 O O . TYR A 1 79 ? 2.772 -9.648 -3.908 1.00 49.03 79 TYR A O 1
ATOM 602 N N . LYS A 1 80 ? 4.602 -10.277 -5.039 1.00 47.41 80 LYS A N 1
ATOM 603 C CA . LYS A 1 80 ? 5.369 -10.688 -3.856 1.00 47.41 80 LYS A CA 1
ATOM 604 C C . LYS A 1 80 ? 5.771 -9.506 -2.950 1.00 47.41 80 LYS A C 1
ATOM 606 O O . LYS A 1 80 ? 6.371 -9.719 -1.906 1.00 47.41 80 LYS A O 1
ATOM 611 N N . TYR A 1 81 ? 5.468 -8.270 -3.358 1.00 55.41 81 TYR A N 1
ATOM 612 C CA . TYR A 1 81 ? 5.989 -7.026 -2.786 1.00 55.41 81 TYR A CA 1
ATOM 613 C C . TYR A 1 81 ? 4.920 -5.999 -2.387 1.00 55.41 81 TYR A C 1
ATOM 615 O O . TYR A 1 81 ? 5.294 -4.880 -2.029 1.00 55.41 81 TYR A O 1
ATOM 623 N N . PHE A 1 82 ? 3.628 -6.337 -2.466 1.00 60.81 82 PHE A N 1
ATOM 624 C CA . PHE A 1 82 ? 2.549 -5.436 -2.064 1.00 60.81 82 PHE A CA 1
ATOM 625 C C . PHE A 1 82 ? 2.151 -5.654 -0.614 1.00 60.81 82 PHE A C 1
ATOM 627 O O . PHE A 1 82 ? 1.764 -6.747 -0.211 1.00 60.81 82 PHE A O 1
ATOM 634 N N . CYS A 1 83 ? 2.257 -4.577 0.154 1.00 62.06 83 CYS A N 1
ATOM 635 C CA . CYS A 1 83 ? 1.985 -4.549 1.577 1.00 62.06 83 CYS A CA 1
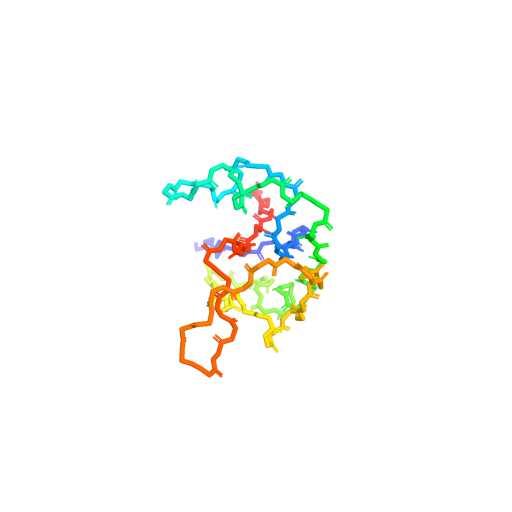ATOM 636 C C . CYS A 1 83 ? 0.850 -3.570 1.838 1.00 62.06 83 CYS A C 1
ATOM 638 O O . CYS A 1 83 ? 0.771 -2.530 1.181 1.00 62.06 83 CYS A O 1
ATOM 640 N N . LEU A 1 84 ? -0.009 -3.898 2.797 1.00 66.06 84 LEU A N 1
ATOM 641 C CA . LEU A 1 84 ? -0.972 -2.947 3.321 1.00 66.06 84 LEU A CA 1
ATOM 642 C C . LEU A 1 84 ? -0.354 -2.277 4.546 1.00 66.06 84 LEU A C 1
ATOM 644 O O . LEU A 1 84 ? -0.103 -2.940 5.549 1.00 66.06 84 LEU A O 1
ATOM 648 N N . VAL A 1 85 ? -0.092 -0.977 4.453 1.00 63.81 85 VAL A N 1
ATOM 649 C CA . VAL A 1 85 ? 0.362 -0.185 5.602 1.00 63.81 85 VAL A CA 1
ATOM 650 C C . VAL A 1 85 ? -0.856 0.490 6.211 1.00 63.81 85 VAL A C 1
ATOM 652 O O . VAL A 1 85 ? -1.538 1.238 5.512 1.00 63.81 85 VAL A O 1
ATOM 655 N N . ILE A 1 86 ? -1.124 0.217 7.488 1.00 65.25 8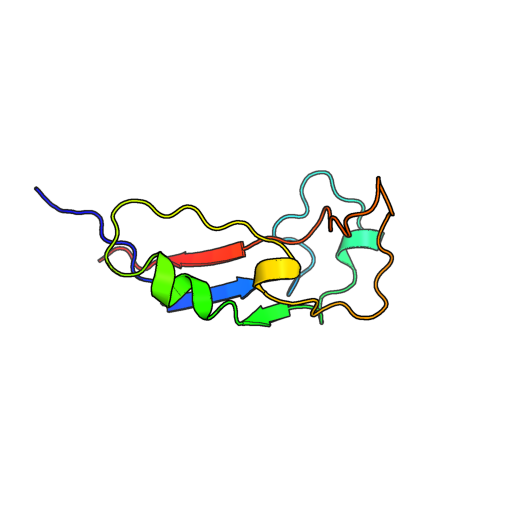6 ILE A N 1
ATOM 656 C CA . ILE A 1 86 ? -2.192 0.850 8.266 1.00 65.25 86 ILE A CA 1
ATOM 657 C C . ILE A 1 86 ? -1.529 1.797 9.264 1.00 65.25 86 ILE A C 1
ATOM 659 O O . ILE A 1 86 ? -0.681 1.376 10.049 1.00 65.25 86 ILE A O 1
ATOM 663 N N . TYR A 1 87 ? -1.906 3.072 9.232 1.00 59.28 87 TYR A N 1
ATOM 664 C CA . TYR A 1 87 ? -1.513 4.032 10.261 1.00 59.28 87 TYR A CA 1
ATOM 665 C C . TYR A 1 87 ? -2.563 4.004 11.377 1.00 59.28 87 TYR A C 1
ATOM 667 O O . TYR A 1 87 ? -3.666 4.518 11.185 1.00 59.28 87 TYR A O 1
ATOM 675 N N . GLN A 1 88 ? -2.226 3.370 12.504 1.00 60.69 88 GLN A N 1
ATOM 676 C CA . GLN A 1 88 ? -3.073 3.287 13.698 1.00 60.69 88 GLN A CA 1
ATOM 677 C C . GLN A 1 88 ? -2.653 4.359 14.711 1.00 60.69 88 GLN A C 1
ATOM 679 O O . GLN A 1 88 ? -1.468 4.479 15.028 1.00 60.69 88 GLN A O 1
ATOM 684 N N . LEU A 1 89 ? -3.616 5.132 15.221 1.00 44.72 89 LEU A N 1
ATOM 685 C CA . LEU A 1 89 ? -3.415 5.994 16.386 1.00 44.72 89 LEU A CA 1
ATOM 686 C C . LEU A 1 89 ? -3.808 5.198 17.632 1.00 44.72 89 LEU A C 1
ATOM 688 O O . LEU A 1 89 ? -4.946 4.748 17.731 1.00 44.72 89 LEU A O 1
ATOM 692 N N . PHE A 1 90 ? -2.877 5.010 18.564 1.00 45.75 90 PHE A N 1
ATOM 693 C CA . PHE A 1 90 ? -3.222 4.593 19.921 1.00 45.75 90 PHE A CA 1
ATOM 694 C C . PHE A 1 90 ? -3.524 5.874 20.707 1.00 45.75 90 PHE A C 1
ATOM 696 O O . PHE A 1 90 ? -2.627 6.706 20.855 1.00 45.75 90 PHE A O 1
ATOM 703 N N . LEU A 1 91 ? -4.781 6.062 21.118 1.00 41.41 91 LEU A N 1
ATOM 704 C CA . LEU A 1 91 ? -5.170 7.069 22.112 1.00 41.41 91 LEU A CA 1
ATOM 705 C C . LEU A 1 91 ? -5.095 6.466 23.515 1.00 41.41 91 LEU A C 1
ATOM 707 O O . LEU A 1 91 ? -5.472 5.280 23.659 1.00 41.41 91 LEU A O 1
#

Radius of gyration: 14.54 Å; chains: 1; bounding box: 31×27×46 Å